Protein AF-A0A661RM69-F1 (afdb_monomer_lite)

Foldseek 3Di:
DKKKKKWWWFFPPVPPDTDTATFWMWMADPDWFQLIDIDTDPPPVVVVVVVVVVVVVCVVVVNGYDDPCNLVVVQVPDDVNGHHMGDIDIDPPAPGRVRVRVVVNVVSD

Radius of gyration: 13.85 Å; chains: 1; bounding box: 27×32×42 Å

Structure (mmCIF, N/CA/C/O backbone):
data_AF-A0A661RM69-F1
#
_entry.id   AF-A0A661RM69-F1
#
loop_
_atom_site.group_PDB
_atom_site.id
_atom_site.type_symbol
_atom_site.label_atom_id
_atom_site.label_alt_id
_atom_site.label_comp_id
_atom_site.label_asym_id
_atom_site.label_entity_id
_atom_site.label_seq_id
_atom_site.pdbx_PDB_ins_code
_atom_site.Cartn_x
_atom_site.Cartn_y
_atom_site.Cartn_z
_atom_site.occupancy
_atom_site.B_iso_or_equiv
_atom_site.auth_seq_id
_atom_site.auth_comp_id
_atom_site.auth_asym_id
_atom_site.auth_atom_id
_atom_site.pdbx_PDB_model_num
ATOM 1 N N . MET A 1 1 ? -11.199 -11.347 11.323 1.00 82.81 1 MET A N 1
ATOM 2 C CA . MET A 1 1 ? -11.074 -9.870 11.366 1.00 82.81 1 MET A CA 1
ATOM 3 C C . MET A 1 1 ? -11.218 -9.386 9.943 1.00 82.81 1 MET A C 1
ATOM 5 O O . MET A 1 1 ? -10.556 -9.960 9.095 1.00 82.81 1 MET A O 1
ATOM 9 N N . LYS A 1 2 ? -12.067 -8.394 9.670 1.00 92.31 2 LYS A N 1
ATOM 10 C CA . LYS A 1 2 ? -12.297 -7.946 8.296 1.00 92.31 2 LYS A CA 1
ATOM 11 C C . LYS A 1 2 ? -11.183 -7.003 7.846 1.00 92.31 2 LYS A C 1
ATOM 13 O O . LYS A 1 2 ? -11.153 -5.848 8.258 1.00 92.31 2 LYS A O 1
ATOM 18 N N . LEU A 1 3 ? -10.265 -7.523 7.041 1.00 96.19 3 LEU A N 1
ATOM 19 C CA . LEU A 1 3 ? -9.175 -6.778 6.422 1.00 96.19 3 LEU A CA 1
ATOM 20 C C . LEU A 1 3 ? -9.544 -6.395 4.994 1.00 96.19 3 LEU A C 1
ATOM 22 O O . LEU A 1 3 ? -10.352 -7.062 4.343 1.00 96.19 3 LEU A O 1
ATOM 26 N N . ARG A 1 4 ? -8.912 -5.338 4.493 1.00 97.19 4 ARG A N 1
ATOM 27 C CA . ARG A 1 4 ? -8.988 -4.931 3.091 1.00 97.19 4 ARG A CA 1
ATOM 28 C C . ARG A 1 4 ? -7.580 -4.781 2.555 1.00 97.19 4 ARG A C 1
ATOM 30 O O . ARG A 1 4 ? -6.762 -4.131 3.198 1.00 97.19 4 ARG A O 1
ATOM 37 N N . TYR A 1 5 ? -7.291 -5.349 1.393 1.00 97.62 5 TYR A N 1
ATOM 38 C CA . TYR A 1 5 ? -5.992 -5.171 0.759 1.00 97.62 5 TYR A CA 1
ATOM 39 C C . TYR A 1 5 ? -6.108 -4.790 -0.709 1.00 97.62 5 TYR A C 1
ATOM 41 O O . TYR A 1 5 ? -7.135 -4.992 -1.353 1.00 97.62 5 TYR A O 1
ATOM 49 N N . MET A 1 6 ? -5.033 -4.215 -1.230 1.00 97.69 6 MET A N 1
ATOM 50 C CA . MET A 1 6 ? -4.932 -3.729 -2.597 1.00 97.69 6 MET A CA 1
ATOM 51 C C . MET A 1 6 ? -3.488 -3.891 -3.073 1.00 97.69 6 MET A C 1
ATOM 53 O O . MET A 1 6 ? -2.557 -3.472 -2.386 1.00 97.69 6 MET A O 1
ATOM 57 N N . ILE A 1 7 ? -3.296 -4.491 -4.247 1.00 97.88 7 ILE A N 1
ATOM 58 C CA . ILE A 1 7 ? -1.963 -4.665 -4.841 1.00 97.88 7 ILE A CA 1
ATOM 59 C C . ILE A 1 7 ? -1.552 -3.366 -5.542 1.00 97.88 7 ILE A C 1
ATOM 61 O O . ILE A 1 7 ? -2.333 -2.785 -6.300 1.00 97.88 7 ILE A O 1
ATOM 65 N N . GLU A 1 8 ? -0.323 -2.919 -5.305 1.00 96.62 8 GLU A N 1
ATOM 66 C CA . GLU A 1 8 ? 0.289 -1.811 -6.031 1.00 96.62 8 GLU A CA 1
ATOM 67 C C . GLU A 1 8 ? 1.085 -2.326 -7.230 1.00 96.62 8 GLU A C 1
ATOM 69 O O . GLU A 1 8 ? 1.856 -3.283 -7.123 1.00 96.62 8 GLU A O 1
ATOM 74 N N . TYR A 1 9 ? 0.905 -1.664 -8.371 1.00 96.00 9 TYR A N 1
ATOM 75 C CA . TYR A 1 9 ? 1.574 -1.966 -9.624 1.00 96.00 9 TYR A CA 1
ATOM 76 C C . TYR A 1 9 ? 2.323 -0.744 -10.139 1.00 96.00 9 TYR A C 1
ATOM 78 O O . TYR A 1 9 ? 1.808 0.377 -10.121 1.00 96.00 9 TYR A O 1
ATOM 86 N N . VAL A 1 10 ? 3.495 -0.974 -10.720 1.00 93.56 10 VAL A N 1
ATOM 87 C CA . VAL A 1 10 ? 4.248 0.059 -11.442 1.00 93.56 10 VAL A CA 1
ATOM 88 C C . VAL A 1 10 ? 4.276 -0.249 -12.927 1.00 93.56 10 VAL A C 1
ATOM 90 O O . VAL A 1 10 ? 4.307 -1.409 -13.342 1.00 93.56 10 VAL A O 1
ATOM 93 N N . LEU A 1 11 ? 4.294 0.805 -13.738 1.00 92.88 11 LEU A N 1
ATOM 94 C CA . LEU A 1 11 ? 4.440 0.674 -15.181 1.00 92.88 11 LEU A CA 1
ATOM 95 C C . LEU A 1 11 ? 5.908 0.396 -15.541 1.00 92.88 11 LEU A C 1
ATOM 97 O O . LEU A 1 11 ? 6.761 1.283 -15.406 1.00 92.88 11 LEU A O 1
ATOM 101 N N . ARG A 1 12 ? 6.185 -0.820 -16.015 1.00 92.31 12 ARG A N 1
ATOM 102 C CA . ARG A 1 12 ? 7.489 -1.285 -16.510 1.00 92.31 12 ARG A CA 1
ATOM 103 C C . ARG A 1 12 ? 7.578 -1.168 -18.027 1.00 92.31 12 ARG A C 1
ATOM 105 O O . ARG A 1 12 ? 6.570 -0.974 -18.699 1.00 92.31 12 ARG A O 1
ATOM 112 N N . ASP A 1 13 ? 8.810 -1.218 -18.537 1.00 90.25 13 ASP A N 1
ATOM 113 C CA . ASP A 1 13 ? 9.133 -1.294 -19.969 1.00 90.25 13 ASP A CA 1
ATOM 114 C C . ASP A 1 13 ? 8.366 -0.308 -20.864 1.00 90.25 13 ASP A C 1
ATOM 116 O O . ASP A 1 13 ? 7.984 -0.614 -21.994 1.00 90.25 13 ASP A O 1
ATOM 120 N N . ARG A 1 14 ? 8.220 0.928 -20.360 1.00 86.25 14 ARG A N 1
ATOM 121 C CA . ARG A 1 14 ? 7.369 2.016 -20.885 1.00 86.25 14 ARG A CA 1
ATOM 122 C C . ARG A 1 14 ? 7.496 2.306 -22.386 1.00 86.25 14 ARG A C 1
ATOM 124 O O . ARG A 1 14 ? 6.604 2.929 -22.948 1.00 86.25 14 ARG A O 1
ATOM 131 N N . ILE A 1 15 ? 8.610 1.924 -23.008 1.00 87.94 15 ILE A N 1
ATOM 132 C CA . ILE A 1 15 ? 8.928 2.239 -24.406 1.00 87.94 15 ILE A CA 1
ATOM 133 C C . ILE A 1 15 ? 8.602 1.074 -25.348 1.00 87.94 15 ILE A C 1
ATOM 135 O O . ILE A 1 15 ? 8.127 1.311 -26.453 1.00 87.94 15 ILE A O 1
ATOM 139 N N . ARG A 1 16 ? 8.900 -0.171 -24.954 1.00 90.12 16 ARG A N 1
ATOM 140 C CA . ARG A 1 16 ? 8.851 -1.330 -25.864 1.00 90.12 16 ARG A CA 1
ATOM 141 C C . ARG A 1 16 ? 7.596 -2.164 -25.669 1.00 90.1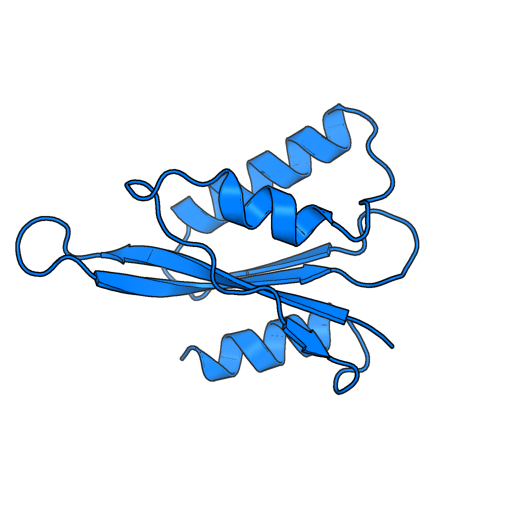2 16 ARG A C 1
ATOM 143 O O . ARG A 1 16 ? 6.898 -2.436 -26.636 1.00 90.12 16 ARG A O 1
ATOM 150 N N . GLU A 1 17 ? 7.324 -2.543 -24.427 1.00 92.31 17 GLU A N 1
ATOM 151 C CA . GLU A 1 17 ? 6.195 -3.393 -24.058 1.00 92.31 17 GLU A CA 1
ATOM 152 C C . GLU A 1 17 ? 5.679 -2.946 -22.684 1.00 92.31 17 GLU A C 1
ATOM 154 O O . GLU A 1 17 ? 6.006 -3.544 -21.654 1.00 92.31 17 GLU A O 1
ATOM 159 N N . PRO A 1 18 ? 4.939 -1.823 -22.643 1.00 91.19 18 PRO A N 1
ATOM 160 C CA . PRO A 1 18 ? 4.463 -1.260 -21.393 1.00 91.19 18 PRO A CA 1
ATOM 161 C C . PRO A 1 18 ? 3.513 -2.238 -20.703 1.00 91.19 18 PRO A C 1
ATOM 163 O O . PRO A 1 18 ? 2.471 -2.595 -21.251 1.00 91.19 18 PRO A O 1
ATOM 166 N N . HIS A 1 19 ? 3.849 -2.628 -19.478 1.00 93.38 19 HIS A N 1
ATOM 167 C CA . HIS A 1 19 ? 3.008 -3.506 -18.672 1.00 93.38 19 HIS A CA 1
ATOM 168 C C . HIS A 1 19 ? 3.052 -3.118 -17.195 1.00 93.38 19 HIS A C 1
ATOM 170 O O . HIS A 1 19 ? 4.028 -2.554 -16.696 1.00 93.38 19 HIS A O 1
ATOM 176 N N . TYR A 1 20 ? 1.965 -3.413 -16.488 1.00 94.38 20 TYR A N 1
ATOM 177 C CA . TYR A 1 20 ? 1.864 -3.192 -15.052 1.00 94.38 20 TYR A CA 1
ATOM 178 C C . TYR A 1 20 ? 2.383 -4.420 -14.311 1.00 94.38 20 TYR A C 1
ATOM 180 O O . TYR A 1 20 ? 1.785 -5.491 -14.385 1.00 94.38 20 TYR A O 1
ATOM 188 N N . ALA A 1 21 ? 3.489 -4.256 -13.590 1.00 95.06 21 ALA A N 1
ATOM 189 C CA . ALA A 1 21 ? 4.058 -5.307 -12.755 1.00 95.06 21 ALA A CA 1
ATOM 190 C C . ALA A 1 21 ? 3.638 -5.091 -11.294 1.00 95.06 21 ALA A C 1
ATOM 192 O O . ALA A 1 21 ? 3.765 -3.958 -10.815 1.00 95.06 21 ALA A O 1
ATOM 193 N N . PRO A 1 22 ? 3.150 -6.126 -10.583 1.00 96.88 22 PRO A N 1
ATOM 194 C CA . PRO A 1 22 ? 2.855 -6.020 -9.160 1.00 96.88 22 PRO A CA 1
ATOM 195 C C . PRO A 1 22 ? 4.156 -5.828 -8.379 1.00 96.88 22 PRO A C 1
ATOM 197 O O . PRO A 1 22 ? 5.159 -6.486 -8.649 1.00 96.88 22 PRO A O 1
ATOM 200 N N . VAL A 1 23 ? 4.154 -4.909 -7.418 1.00 96.75 23 VAL A N 1
ATOM 201 C CA . VAL A 1 23 ? 5.363 -4.550 -6.661 1.00 96.75 23 VAL A CA 1
ATOM 202 C C . VAL A 1 23 ? 5.162 -4.486 -5.164 1.00 96.75 23 VAL A C 1
ATOM 204 O O . VAL A 1 23 ? 6.149 -4.483 -4.433 1.00 96.75 23 VAL A O 1
ATOM 207 N N . GLY A 1 24 ? 3.924 -4.414 -4.695 1.00 97.25 24 GLY A N 1
ATOM 208 C CA . GLY A 1 24 ? 3.643 -4.242 -3.283 1.00 97.25 24 GLY A CA 1
ATOM 209 C C . GLY A 1 24 ? 2.175 -4.409 -2.958 1.00 97.25 24 GLY A C 1
ATOM 210 O O . GLY A 1 24 ? 1.347 -4.681 -3.828 1.00 97.25 24 GLY A O 1
ATOM 211 N N . VAL A 1 25 ? 1.862 -4.248 -1.685 1.00 98.12 25 VAL A N 1
ATOM 212 C CA . VAL A 1 25 ? 0.522 -4.411 -1.141 1.00 98.12 25 VAL A CA 1
ATOM 213 C C . VAL A 1 25 ? 0.270 -3.359 -0.073 1.00 98.12 25 VAL A C 1
ATOM 215 O O . VAL A 1 25 ? 1.143 -3.060 0.738 1.00 98.12 25 VAL A O 1
ATOM 218 N N . TRP A 1 26 ? -0.946 -2.827 -0.076 1.00 97.94 26 TRP A N 1
ATOM 219 C CA . TRP A 1 26 ? -1.512 -2.018 0.996 1.00 97.94 26 TRP A CA 1
ATOM 220 C C . TRP A 1 26 ? -2.552 -2.861 1.718 1.00 97.94 26 TRP A C 1
ATOM 222 O O . TRP A 1 26 ? -3.410 -3.443 1.055 1.00 97.94 26 TRP A O 1
ATOM 232 N N . VAL A 1 27 ? -2.503 -2.914 3.045 1.00 97.81 27 VAL A N 1
ATOM 233 C CA . VAL A 1 27 ? -3.456 -3.657 3.873 1.00 97.81 27 VAL A CA 1
ATOM 234 C C . VAL A 1 27 ? -3.991 -2.756 4.970 1.00 97.81 27 VAL A C 1
ATOM 236 O O . VAL A 1 27 ? -3.232 -2.309 5.821 1.00 97.81 27 VAL A O 1
ATOM 239 N N . GLN A 1 28 ? -5.298 -2.521 4.957 1.00 96.81 28 GLN A N 1
ATOM 240 C CA . GLN A 1 28 ? -6.026 -1.772 5.972 1.00 96.81 28 GLN A CA 1
ATOM 241 C C . GLN A 1 28 ? -6.806 -2.740 6.865 1.00 96.81 28 GLN A C 1
ATOM 243 O O . GLN A 1 28 ? -7.559 -3.587 6.369 1.00 96.81 28 GLN A O 1
ATOM 248 N N . GLY A 1 29 ? -6.648 -2.600 8.174 1.00 95.81 29 GLY A N 1
ATOM 249 C CA . GLY A 1 29 ? -7.459 -3.289 9.164 1.00 95.81 29 GLY A CA 1
ATOM 250 C C . GLY A 1 29 ? -8.575 -2.414 9.753 1.00 95.81 29 GLY A C 1
ATOM 251 O O . GLY A 1 29 ? -8.702 -1.234 9.414 1.00 95.81 29 GLY A O 1
ATOM 252 N N . PRO A 1 30 ? -9.448 -3.009 10.586 1.00 91.19 30 PRO A N 1
ATOM 253 C 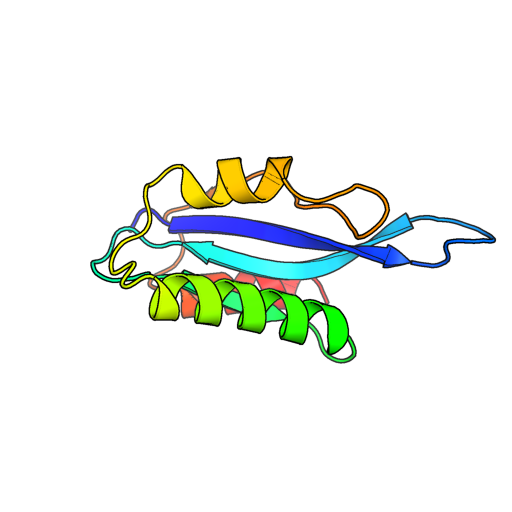CA . PRO A 1 30 ? -10.580 -2.331 11.218 1.00 91.19 30 PRO A CA 1
ATOM 254 C C . PR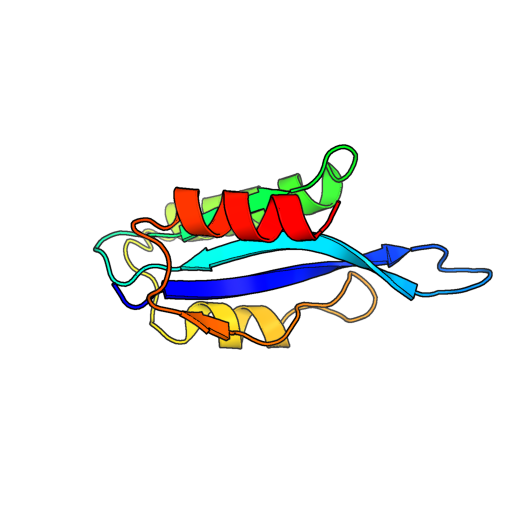O A 1 30 ? -10.238 -1.714 12.589 1.00 91.19 30 PRO A C 1
ATOM 256 O O . PRO A 1 30 ? -11.130 -1.242 13.295 1.00 91.19 30 PRO A O 1
ATOM 259 N N . GLY A 1 31 ? -8.985 -1.818 13.025 1.00 86.88 31 GLY A N 1
ATOM 260 C CA . GLY A 1 31 ? -8.494 -1.367 14.317 1.00 86.88 31 GLY A CA 1
ATOM 261 C C . GLY A 1 31 ? -8.358 0.156 14.425 1.00 86.88 31 GLY A C 1
ATOM 262 O O . GLY A 1 31 ? -8.466 0.885 13.438 1.00 86.88 31 GLY A O 1
ATOM 263 N N . PRO A 1 32 ? -8.140 0.671 15.649 1.00 83.94 32 PRO A N 1
ATOM 264 C CA . PRO A 1 32 ? -7.878 2.088 15.862 1.00 83.94 32 PRO A CA 1
ATOM 265 C C . PRO A 1 32 ? -6.517 2.488 15.278 1.00 83.94 32 PRO A C 1
ATOM 267 O O . PRO A 1 32 ? -5.620 1.662 15.123 1.00 83.94 32 PRO A O 1
ATOM 270 N N . GLY A 1 33 ? -6.322 3.786 15.052 1.00 88.31 33 GLY A N 1
ATOM 271 C CA . GLY A 1 33 ? -5.106 4.272 14.406 1.00 88.31 33 GLY A CA 1
ATOM 272 C C . GLY A 1 33 ? -5.244 4.277 12.885 1.00 88.31 33 GLY A C 1
ATOM 273 O O . GLY A 1 33 ? -6.339 4.148 12.338 1.00 88.31 33 GLY A O 1
ATOM 274 N N . LEU A 1 34 ? -4.114 4.413 12.191 1.00 91.00 34 LEU A N 1
ATOM 275 C CA . LEU A 1 34 ? -4.091 4.217 10.742 1.00 91.00 34 LEU A CA 1
ATOM 276 C C . LEU A 1 34 ? -4.393 2.759 10.362 1.00 91.00 34 LEU A C 1
ATOM 278 O O . LEU A 1 34 ? -4.936 2.544 9.285 1.00 91.00 34 LEU A O 1
ATOM 282 N N . ASP A 1 35 ? -4.042 1.803 11.236 1.00 93.69 35 ASP A N 1
ATOM 283 C CA . ASP A 1 35 ? -4.180 0.348 11.044 1.00 93.69 35 ASP A CA 1
ATOM 284 C C . ASP A 1 35 ? -3.888 -0.085 9.599 1.00 93.69 35 ASP A C 1
ATOM 286 O O . ASP A 1 35 ? -4.700 -0.708 8.915 1.00 93.69 35 ASP A O 1
ATOM 290 N N . LEU A 1 36 ? -2.734 0.363 9.104 1.00 95.50 36 LEU A N 1
ATOM 291 C CA . LEU A 1 36 ? -2.336 0.282 7.708 1.00 95.50 36 LEU A CA 1
ATOM 292 C C . LEU A 1 36 ? -0.915 -0.270 7.627 1.00 95.50 36 LEU A C 1
ATOM 294 O O . LEU A 1 36 ? 0.009 0.301 8.204 1.00 95.50 36 LEU A O 1
ATOM 298 N N . VAL A 1 37 ? -0.745 -1.353 6.877 1.00 96.50 37 VAL A N 1
ATOM 299 C CA . VAL A 1 37 ? 0.559 -1.935 6.544 1.00 96.50 37 VAL A CA 1
ATOM 300 C C . VAL A 1 37 ? 0.782 -1.818 5.048 1.00 96.50 37 VAL A C 1
ATOM 302 O O . VAL A 1 37 ? -0.114 -2.100 4.251 1.00 96.50 37 VAL A O 1
ATOM 305 N N . ILE A 1 38 ? 1.986 -1.401 4.669 1.00 96.88 38 ILE A N 1
ATOM 306 C CA . ILE A 1 38 ? 2.392 -1.252 3.276 1.00 96.88 38 ILE A CA 1
ATOM 307 C C . ILE A 1 38 ? 3.719 -1.971 3.105 1.00 96.88 38 ILE A C 1
ATOM 309 O O . ILE A 1 38 ? 4.678 -1.682 3.816 1.00 96.88 38 ILE A O 1
ATOM 313 N N . GLU A 1 39 ? 3.773 -2.902 2.162 1.00 97.38 39 GLU A N 1
ATOM 314 C CA . GLU A 1 39 ? 4.956 -3.722 1.923 1.00 97.38 39 GLU A CA 1
ATOM 315 C C . GLU A 1 39 ? 5.270 -3.810 0.432 1.00 97.38 39 GLU A C 1
ATOM 317 O O . GLU A 1 39 ? 4.369 -3.860 -0.404 1.00 97.38 39 GLU A O 1
ATOM 322 N N . PHE A 1 40 ? 6.562 -3.855 0.097 1.00 97.12 40 PHE A N 1
ATOM 323 C CA . PHE A 1 40 ? 7.041 -3.863 -1.289 1.00 97.12 40 PHE A CA 1
ATOM 324 C C . PHE A 1 40 ? 8.098 -4.937 -1.527 1.00 97.12 40 PHE A C 1
ATOM 326 O O . PHE A 1 40 ? 8.998 -5.143 -0.708 1.00 97.12 40 PHE A O 1
ATOM 333 N N . LEU A 1 41 ? 8.043 -5.551 -2.710 1.00 97.12 41 LEU A N 1
ATOM 334 C CA . LEU A 1 41 ? 9.064 -6.452 -3.222 1.00 97.12 41 LEU A CA 1
ATOM 335 C C . LEU A 1 41 ? 10.419 -5.728 -3.335 1.00 97.12 41 LEU A C 1
ATOM 337 O O . LEU A 1 41 ? 10.457 -4.516 -3.592 1.00 97.12 41 LEU A O 1
ATOM 341 N N . PRO A 1 42 ? 11.549 -6.445 -3.194 1.00 95.25 42 PRO A N 1
ATOM 342 C CA . PRO A 1 42 ? 12.877 -5.867 -3.396 1.00 95.25 42 PRO A CA 1
ATOM 343 C C . PRO A 1 42 ? 13.017 -5.173 -4.762 1.00 95.25 42 PRO A C 1
ATOM 345 O O . PRO A 1 42 ? 12.431 -5.606 -5.749 1.00 95.25 42 PRO A O 1
ATOM 348 N N . GLY A 1 43 ? 13.805 -4.093 -4.824 1.00 94.44 43 GLY A N 1
ATOM 349 C CA . GLY A 1 43 ? 14.039 -3.334 -6.063 1.00 94.44 43 GLY A CA 1
ATOM 350 C C . GLY A 1 43 ? 12.992 -2.258 -6.390 1.00 94.44 43 GLY A C 1
ATOM 351 O O . GLY A 1 43 ? 13.089 -1.618 -7.433 1.00 94.44 43 GLY A O 1
ATOM 352 N N . ASN A 1 44 ? 12.023 -2.016 -5.501 1.00 94.56 44 ASN A N 1
ATOM 353 C CA . ASN A 1 44 ? 10.949 -1.027 -5.679 1.00 94.56 44 ASN A CA 1
ATOM 354 C C . ASN A 1 44 ? 11.077 0.175 -4.726 1.00 94.56 44 ASN A C 1
ATOM 356 O O . ASN A 1 44 ? 10.093 0.606 -4.134 1.00 94.56 44 ASN A O 1
ATOM 360 N N . ALA A 1 45 ? 12.296 0.695 -4.549 1.00 94.94 45 ALA A N 1
ATOM 361 C CA . ALA A 1 45 ? 12.578 1.761 -3.580 1.00 94.94 45 ALA A CA 1
ATOM 362 C C . ALA A 1 45 ? 11.777 3.048 -3.843 1.00 94.94 45 ALA A C 1
ATOM 364 O O . ALA A 1 45 ? 11.250 3.618 -2.901 1.00 94.94 45 ALA A O 1
ATOM 365 N N . GLU A 1 46 ? 11.620 3.450 -5.106 1.00 92.31 46 GLU A N 1
ATOM 366 C CA . GLU A 1 46 ? 10.848 4.647 -5.482 1.00 92.31 46 GLU A CA 1
ATOM 367 C C . GLU A 1 46 ? 9.364 4.525 -5.091 1.00 92.31 46 GLU A C 1
ATOM 369 O O . GLU A 1 46 ? 8.794 5.444 -4.514 1.00 92.31 46 GLU A O 1
ATOM 374 N N . ALA A 1 47 ? 8.743 3.364 -5.337 1.00 92.81 47 ALA A N 1
ATOM 375 C CA . ALA A 1 47 ? 7.351 3.126 -4.948 1.00 92.81 47 ALA A CA 1
ATOM 376 C C . ALA A 1 47 ? 7.184 3.110 -3.420 1.00 92.81 47 ALA A C 1
ATOM 378 O O . ALA A 1 47 ? 6.225 3.665 -2.886 1.00 92.81 47 ALA A O 1
ATOM 379 N N . ARG A 1 48 ? 8.159 2.521 -2.712 1.00 95.44 48 ARG A N 1
ATOM 380 C CA . ARG A 1 48 ? 8.202 2.542 -1.248 1.00 95.44 48 ARG A CA 1
ATOM 381 C C . ARG A 1 48 ? 8.319 3.963 -0.706 1.00 95.44 48 ARG A C 1
ATOM 383 O O . ARG A 1 48 ? 7.558 4.319 0.184 1.00 95.44 48 ARG A O 1
ATOM 390 N N . GLU A 1 49 ? 9.227 4.763 -1.252 1.00 95.25 49 GLU A N 1
ATOM 391 C CA . GLU A 1 49 ? 9.419 6.151 -0.835 1.00 95.25 49 GLU A CA 1
ATOM 392 C C . GLU A 1 49 ? 8.135 6.967 -1.041 1.00 95.25 49 GLU A C 1
ATOM 394 O O . GLU A 1 49 ? 7.662 7.612 -0.111 1.00 95.25 49 GLU A O 1
ATOM 399 N N . GLU A 1 50 ? 7.486 6.875 -2.204 1.00 92.50 50 GLU A N 1
ATOM 400 C CA . GLU A 1 50 ? 6.208 7.565 -2.443 1.00 92.50 50 GLU A CA 1
ATOM 401 C C . GLU A 1 50 ? 5.123 7.149 -1.429 1.00 92.50 50 GLU A C 1
ATOM 403 O O . GLU A 1 50 ? 4.363 7.994 -0.944 1.00 92.50 50 GLU A O 1
ATOM 408 N N . ALA A 1 51 ? 5.057 5.864 -1.068 1.00 93.50 51 ALA A N 1
ATOM 409 C CA . ALA A 1 51 ? 4.137 5.373 -0.046 1.00 93.50 51 ALA A CA 1
ATOM 410 C C . ALA A 1 51 ? 4.460 5.932 1.351 1.00 93.50 51 ALA A C 1
ATOM 412 O O . ALA A 1 51 ? 3.557 6.389 2.054 1.00 93.50 51 ALA A O 1
ATOM 413 N N . GLU A 1 52 ? 5.736 5.963 1.738 1.00 94.81 52 GLU A N 1
ATOM 414 C CA . GLU A 1 52 ? 6.194 6.565 2.996 1.00 94.81 52 GLU A CA 1
ATOM 415 C C . GLU A 1 52 ? 5.840 8.057 3.066 1.00 94.81 52 GLU A C 1
ATOM 417 O O . GLU A 1 52 ? 5.359 8.534 4.094 1.00 94.81 52 GLU A O 1
ATOM 422 N N . TRP A 1 53 ? 5.972 8.791 1.958 1.00 94.38 53 TRP A N 1
ATOM 423 C CA . TRP A 1 53 ? 5.556 10.193 1.872 1.00 94.38 53 TRP A CA 1
ATOM 424 C C . TRP A 1 53 ? 4.047 10.378 2.086 1.00 94.38 53 TRP A C 1
ATOM 426 O O . TRP A 1 53 ? 3.628 11.347 2.724 1.00 94.38 53 TRP A O 1
ATOM 436 N N . ILE A 1 54 ? 3.217 9.456 1.588 1.00 92.56 54 ILE A N 1
ATOM 437 C CA . ILE A 1 54 ? 1.768 9.469 1.837 1.00 92.56 54 ILE A CA 1
ATOM 438 C C . ILE A 1 54 ? 1.484 9.270 3.329 1.00 92.56 54 ILE A C 1
ATOM 440 O O . ILE A 1 54 ? 0.698 10.030 3.898 1.00 92.56 54 ILE A O 1
ATOM 444 N N . ILE A 1 55 ? 2.137 8.296 3.969 1.00 92.62 55 ILE A N 1
ATOM 445 C CA . ILE A 1 55 ? 1.983 8.044 5.408 1.00 92.62 55 ILE A CA 1
ATOM 446 C C . ILE A 1 55 ? 2.420 9.255 6.229 1.00 92.62 55 ILE A C 1
ATOM 448 O O . ILE A 1 55 ? 1.667 9.711 7.090 1.00 92.62 55 ILE A O 1
ATOM 452 N N . ASN A 1 56 ? 3.587 9.823 5.926 1.00 93.75 56 ASN A N 1
ATOM 453 C CA . ASN A 1 56 ? 4.089 11.009 6.612 1.00 93.75 56 ASN A CA 1
ATOM 454 C C . ASN A 1 56 ? 3.098 12.165 6.499 1.00 93.75 56 ASN A C 1
ATOM 456 O O . ASN A 1 56 ? 2.756 12.772 7.507 1.00 93.75 56 ASN A O 1
ATOM 460 N N . ARG A 1 57 ? 2.539 12.408 5.307 1.00 94.00 57 ARG A N 1
ATOM 461 C CA . ARG A 1 57 ? 1.531 13.457 5.118 1.00 94.00 57 ARG A CA 1
ATOM 462 C C . ARG A 1 57 ? 0.271 13.215 5.950 1.00 94.00 57 ARG A C 1
ATOM 464 O O . ARG A 1 57 ? -0.291 14.176 6.467 1.00 94.00 57 ARG A O 1
ATOM 471 N N . LEU A 1 58 ? -0.191 11.971 6.088 1.00 93.06 58 LEU A N 1
ATOM 472 C CA . LEU A 1 58 ? -1.331 11.653 6.957 1.00 93.06 58 LEU A CA 1
ATOM 473 C C . LEU A 1 58 ? -1.016 12.018 8.414 1.00 93.06 58 LEU A C 1
ATOM 475 O O . LEU A 1 58 ? -1.800 12.716 9.056 1.00 93.06 58 LEU A O 1
ATOM 479 N N . VAL A 1 59 ? 0.157 11.613 8.901 1.00 92.19 59 VAL A N 1
ATOM 480 C CA . VAL A 1 59 ? 0.610 11.897 10.270 1.00 92.19 59 VAL A CA 1
ATOM 481 C C . VAL A 1 59 ? 0.790 13.400 10.505 1.00 92.19 59 VAL A C 1
ATOM 483 O O . VAL A 1 59 ? 0.302 13.926 11.502 1.00 92.19 59 VAL A O 1
ATOM 486 N N . GLU A 1 60 ? 1.426 14.114 9.576 1.00 95.44 60 GLU A N 1
ATOM 487 C CA . GLU A 1 60 ? 1.640 15.567 9.640 1.00 95.44 60 GLU A CA 1
ATOM 488 C C . GLU A 1 60 ? 0.329 16.363 9.694 1.00 95.44 60 GLU A C 1
ATOM 490 O O . GLU A 1 60 ? 0.287 17.446 10.273 1.00 95.44 60 GLU A O 1
ATOM 495 N N . ASN A 1 61 ? -0.752 15.825 9.121 1.00 94.94 61 ASN A N 1
ATOM 496 C CA . ASN A 1 61 ? -2.084 16.433 9.155 1.00 94.94 61 ASN A CA 1
ATOM 497 C C . ASN A 1 61 ? -2.929 15.968 10.360 1.00 94.94 61 ASN A C 1
ATOM 499 O O . ASN A 1 61 ? -4.145 16.145 10.354 1.00 94.94 61 ASN A O 1
ATOM 503 N N . ASP A 1 62 ? -2.301 15.368 11.381 1.00 93.25 62 ASP A N 1
ATOM 504 C CA . ASP A 1 62 ? -2.941 14.816 12.588 1.00 93.25 62 ASP A CA 1
ATOM 505 C C . ASP A 1 62 ? -4.067 13.810 12.264 1.00 93.25 62 ASP A C 1
ATOM 507 O O . ASP A 1 62 ? -5.047 13.668 13.000 1.00 93.25 62 ASP A O 1
ATOM 511 N N . ILE A 1 63 ? -3.939 13.081 11.145 1.00 93.56 63 ILE A N 1
ATOM 512 C CA . ILE A 1 63 ? -4.869 12.007 10.792 1.00 93.56 63 ILE A CA 1
ATOM 513 C C . ILE A 1 63 ? -4.550 10.790 11.652 1.00 93.56 63 ILE A C 1
ATOM 515 O O . ILE A 1 63 ? -3.528 10.128 11.488 1.00 93.56 63 ILE A O 1
ATOM 519 N N . ARG A 1 64 ? -5.463 10.481 12.573 1.00 89.06 64 ARG A N 1
ATOM 520 C CA . ARG A 1 64 ? -5.306 9.379 13.535 1.00 89.06 64 ARG A CA 1
ATOM 521 C C . ARG A 1 64 ? -6.097 8.133 13.185 1.00 89.06 64 ARG A C 1
ATOM 523 O O . ARG A 1 64 ? -5.873 7.104 13.801 1.00 89.06 64 ARG A O 1
ATOM 530 N N . THR A 1 65 ? -7.035 8.228 12.249 1.00 92.00 65 THR A N 1
ATOM 531 C CA . THR A 1 65 ? -7.844 7.092 11.792 1.00 92.00 65 THR A CA 1
ATOM 532 C C . THR A 1 65 ? -8.096 7.207 10.304 1.00 92.00 65 THR A C 1
ATOM 534 O O . THR A 1 65 ? -8.248 8.320 9.795 1.00 92.00 65 THR A O 1
ATOM 537 N N . LEU A 1 66 ? -8.136 6.070 9.615 1.00 91.62 66 LEU A N 1
ATOM 538 C CA . LEU A 1 66 ? -8.480 6.020 8.200 1.00 91.62 66 LEU A CA 1
ATOM 539 C C . LEU A 1 66 ? -9.928 5.560 8.022 1.00 91.62 66 LEU A C 1
ATOM 541 O O . LEU A 1 66 ? -10.351 4.609 8.677 1.00 91.62 66 LEU A O 1
ATOM 545 N N . PRO A 1 67 ? -10.702 6.205 7.133 1.00 91.38 67 PRO A N 1
ATOM 546 C CA . PRO A 1 67 ? -12.035 5.728 6.808 1.00 91.38 67 PRO A CA 1
ATOM 547 C C . PRO A 1 67 ? -11.959 4.384 6.075 1.00 91.38 67 PRO A C 1
ATOM 549 O O . PRO A 1 67 ? -11.009 4.116 5.340 1.00 91.38 67 PRO A O 1
ATOM 552 N N . ASP A 1 68 ? -13.019 3.585 6.179 1.00 87.12 68 ASP A N 1
ATOM 553 C CA . ASP A 1 68 ? -13.162 2.308 5.460 1.00 87.12 68 ASP A CA 1
ATOM 554 C C . ASP A 1 68 ? -12.956 2.430 3.939 1.00 87.12 68 ASP A C 1
ATOM 556 O O . ASP A 1 68 ? -12.498 1.498 3.283 1.00 87.12 68 ASP A O 1
ATOM 560 N N . GLY A 1 69 ? -13.287 3.593 3.370 1.00 90.31 69 GLY A N 1
ATOM 561 C CA . GLY A 1 69 ? -13.126 3.891 1.946 1.00 90.31 69 GLY A CA 1
ATOM 562 C C . GLY A 1 69 ? -11.729 4.368 1.537 1.00 90.31 69 GLY A C 1
ATOM 563 O O . GLY A 1 69 ? -11.557 4.750 0.380 1.00 90.31 69 GLY A O 1
ATOM 564 N N . PHE A 1 70 ? -10.744 4.390 2.443 1.00 93.62 70 PHE A N 1
ATOM 565 C CA . PHE A 1 70 ? -9.412 4.930 2.163 1.00 93.62 70 PHE A CA 1
ATOM 566 C C . PHE A 1 70 ? -8.748 4.239 0.970 1.00 93.62 70 PHE A C 1
ATOM 568 O O . PHE A 1 70 ? -8.344 4.928 0.036 1.00 93.62 70 PHE A O 1
ATOM 575 N N . LEU A 1 71 ? -8.690 2.901 0.947 1.00 95.31 71 LEU A N 1
ATOM 576 C CA . LEU A 1 71 ? -8.056 2.177 -0.162 1.00 95.31 71 LEU A CA 1
ATOM 577 C C . LEU A 1 71 ? -8.773 2.418 -1.496 1.00 95.31 71 LEU A C 1
ATOM 579 O O . LEU A 1 71 ? -8.110 2.615 -2.508 1.00 95.31 71 LEU A O 1
ATOM 583 N N . ALA A 1 72 ? -10.107 2.492 -1.501 1.00 94.19 72 ALA A N 1
ATOM 584 C CA . ALA A 1 72 ? -10.878 2.773 -2.714 1.00 94.19 72 ALA A CA 1
ATOM 585 C C . ALA A 1 72 ? -10.606 4.190 -3.250 1.00 94.19 72 ALA A C 1
ATOM 587 O O . ALA A 1 72 ? -10.391 4.383 -4.446 1.00 94.19 72 ALA A O 1
ATOM 588 N N . TYR A 1 73 ? -10.553 5.186 -2.362 1.00 93.06 73 TYR A N 1
ATOM 589 C CA . TYR A 1 73 ? -10.158 6.548 -2.724 1.00 93.06 73 TYR A CA 1
ATOM 590 C C . TYR A 1 73 ? -8.703 6.605 -3.214 1.00 93.06 73 TYR A C 1
ATOM 592 O O . TYR A 1 73 ? -8.379 7.257 -4.210 1.00 93.06 73 TYR A O 1
ATOM 600 N N . HIS A 1 74 ? -7.809 5.884 -2.543 1.00 92.25 74 HIS A N 1
ATOM 601 C CA . HIS A 1 74 ? -6.403 5.818 -2.907 1.00 92.25 74 HIS A CA 1
ATOM 602 C C 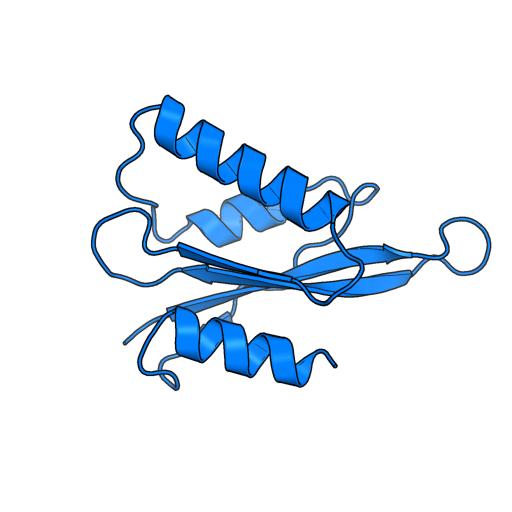. HIS A 1 74 ? -6.187 5.142 -4.267 1.00 92.25 74 HIS A C 1
ATOM 604 O O . HIS A 1 74 ? -5.322 5.557 -5.039 1.00 92.25 74 HIS A O 1
ATOM 610 N N . GLN A 1 75 ? -6.999 4.140 -4.597 1.00 92.81 75 GLN A N 1
ATOM 611 C CA . GLN A 1 75 ? -6.957 3.435 -5.872 1.00 92.81 75 GLN A CA 1
ATOM 612 C C . GLN A 1 75 ? -7.206 4.383 -7.053 1.00 92.81 75 GLN A C 1
ATOM 614 O O . GLN A 1 75 ? -6.435 4.390 -8.011 1.00 92.81 75 GLN A O 1
ATOM 619 N N . VAL A 1 76 ? -8.250 5.215 -6.976 1.00 91.44 76 VAL A N 1
ATOM 620 C CA . VAL A 1 76 ? -8.696 6.062 -8.100 1.00 91.44 76 VAL A CA 1
ATOM 621 C C . VAL A 1 76 ? -7.886 7.349 -8.280 1.00 91.44 76 VAL A C 1
ATOM 623 O O . VAL A 1 76 ? -8.028 8.029 -9.292 1.00 91.44 76 VAL A O 1
ATOM 626 N N . THR A 1 77 ? -7.040 7.705 -7.310 1.00 88.31 77 THR A N 1
ATOM 627 C CA . THR A 1 77 ? -6.258 8.954 -7.327 1.00 88.31 77 THR A CA 1
ATOM 628 C C . THR A 1 77 ? -4.876 8.810 -7.969 1.00 88.31 77 THR A C 1
ATOM 630 O O . THR A 1 77 ? -4.201 9.814 -8.200 1.00 88.31 77 THR A O 1
ATOM 633 N N . LEU A 1 78 ? -4.439 7.586 -8.287 1.00 87.44 78 LEU A N 1
ATOM 634 C CA . LEU A 1 78 ? -3.149 7.348 -8.931 1.00 87.44 78 LEU A CA 1
ATOM 635 C C . LEU A 1 78 ? -3.221 7.622 -10.438 1.00 87.44 78 LEU A C 1
ATOM 637 O O . LEU A 1 78 ? -4.065 7.083 -11.149 1.00 87.44 78 LEU A O 1
ATOM 641 N N . SER A 1 79 ? -2.282 8.422 -10.944 1.00 84.38 79 SER A N 1
ATOM 642 C CA . SER A 1 79 ? -2.122 8.606 -12.388 1.00 84.38 79 SER A CA 1
ATOM 643 C C . SER A 1 79 ? -1.669 7.297 -13.059 1.00 84.38 79 SER A C 1
ATOM 645 O O . SER A 1 79 ? -0.652 6.740 -12.630 1.00 84.38 79 SER A O 1
ATOM 647 N N . PRO A 1 80 ? -2.312 6.858 -14.163 1.00 84.31 80 PRO A N 1
ATOM 648 C CA . PRO A 1 80 ? -1.926 5.648 -14.899 1.00 84.31 80 PRO A CA 1
ATOM 649 C C . PRO A 1 80 ? -0.470 5.637 -15.388 1.00 84.31 80 PRO A C 1
ATOM 651 O O . PRO A 1 80 ? 0.116 4.573 -15.583 1.00 84.31 80 PRO A O 1
ATOM 654 N N . TYR A 1 81 ? 0.133 6.817 -15.574 1.00 82.81 81 TYR A N 1
ATOM 655 C CA . TYR A 1 81 ? 1.534 6.965 -15.984 1.00 82.81 81 TYR A CA 1
ATOM 656 C C . TYR A 1 81 ? 2.534 6.695 -14.853 1.00 82.81 81 TYR A C 1
ATOM 658 O O . TYR A 1 81 ? 3.703 6.418 -15.122 1.00 82.81 81 TYR A O 1
ATOM 666 N N . ARG A 1 82 ? 2.092 6.797 -13.593 1.00 79.75 82 ARG A N 1
ATOM 667 C CA . ARG A 1 82 ? 2.899 6.445 -12.417 1.00 79.75 82 ARG A CA 1
ATOM 668 C C . ARG A 1 82 ? 2.778 4.957 -12.098 1.00 79.75 82 ARG A C 1
ATOM 670 O O . ARG A 1 82 ? 3.782 4.316 -11.806 1.00 79.75 82 ARG A O 1
ATOM 677 N N . GLY A 1 83 ? 1.579 4.401 -12.227 1.00 90.38 83 GLY A N 1
ATOM 678 C CA . GLY A 1 83 ? 1.306 3.004 -11.924 1.00 90.38 83 GLY A CA 1
ATOM 679 C C . GLY A 1 83 ? -0.184 2.698 -11.964 1.00 90.38 83 GLY A C 1
ATOM 680 O O . GLY A 1 83 ? -0.978 3.466 -12.503 1.00 90.38 83 GLY A O 1
ATOM 681 N N . MET A 1 84 ? -0.554 1.571 -11.375 1.00 94.31 84 MET A N 1
ATOM 682 C CA . MET A 1 84 ? -1.940 1.170 -11.174 1.00 94.31 84 MET A CA 1
ATOM 683 C C . MET A 1 84 ? -2.086 0.606 -9.766 1.00 94.31 84 MET A C 1
ATOM 685 O O . MET A 1 84 ? -1.155 0.049 -9.193 1.00 94.31 84 MET A O 1
ATOM 689 N N . ARG A 1 85 ? -3.283 0.733 -9.211 1.00 95.06 85 ARG A N 1
ATOM 690 C CA . ARG A 1 85 ? -3.679 0.051 -7.989 1.00 95.06 85 ARG A CA 1
ATOM 691 C C . ARG A 1 85 ? -4.787 -0.933 -8.322 1.00 95.06 85 ARG A C 1
ATOM 693 O O . ARG A 1 85 ? -5.758 -0.570 -8.989 1.00 95.06 85 ARG A O 1
ATOM 700 N N . GLY A 1 86 ? -4.583 -2.183 -7.919 1.00 94.81 86 GLY A N 1
ATOM 701 C CA . GLY A 1 86 ? -5.516 -3.276 -8.162 1.00 94.81 86 GLY A CA 1
ATOM 702 C C . GLY A 1 86 ? -6.857 -3.066 -7.455 1.00 94.81 86 GLY A C 1
ATOM 703 O O . GLY A 1 86 ? -7.026 -2.093 -6.721 1.00 94.81 86 GLY A O 1
ATOM 704 N N . PRO A 1 87 ? -7.827 -3.968 -7.665 1.00 96.06 87 PRO A N 1
ATOM 705 C CA . PRO A 1 87 ? -9.078 -3.926 -6.922 1.00 96.06 87 PRO A CA 1
ATOM 706 C C . PRO A 1 87 ? -8.825 -4.081 -5.418 1.00 96.06 87 PRO A C 1
ATOM 708 O O . PRO A 1 87 ? -7.927 -4.815 -5.000 1.00 96.06 87 PRO A O 1
ATOM 711 N N . VAL A 1 88 ? -9.651 -3.412 -4.613 1.00 97.00 88 VAL A N 1
ATOM 712 C CA . VAL A 1 88 ? -9.691 -3.637 -3.166 1.00 97.00 88 VAL A CA 1
ATOM 713 C C . VAL A 1 88 ? -10.396 -4.965 -2.896 1.00 97.00 88 VAL A C 1
ATOM 715 O O . VAL A 1 88 ? -11.531 -5.169 -3.327 1.00 97.00 88 VAL A O 1
ATOM 718 N N . VAL A 1 89 ? -9.724 -5.860 -2.177 1.00 96.88 89 VAL A N 1
ATOM 719 C CA . VAL A 1 89 ? -10.234 -7.178 -1.793 1.00 96.88 89 VAL A CA 1
ATOM 720 C C . VAL A 1 89 ? -10.479 -7.196 -0.291 1.00 96.88 89 VAL A C 1
ATOM 722 O O . VAL A 1 89 ? -9.601 -6.821 0.483 1.00 96.88 89 VAL A O 1
ATOM 725 N N . GLU A 1 90 ? -11.665 -7.637 0.124 1.00 96.88 90 GLU A N 1
ATOM 726 C CA . GLU A 1 90 ? -11.977 -7.881 1.534 1.00 96.88 90 GLU A CA 1
ATOM 727 C C . GLU A 1 90 ? -11.684 -9.346 1.891 1.00 96.88 90 GLU A C 1
ATOM 729 O O . GLU A 1 90 ? -11.993 -10.249 1.115 1.00 96.88 90 GLU A O 1
ATOM 734 N N . THR A 1 91 ? -11.098 -9.593 3.062 1.00 95.88 91 THR A N 1
ATOM 735 C CA . THR A 1 91 ? -10.755 -10.944 3.534 1.00 95.88 91 THR A CA 1
ATOM 736 C C . THR A 1 91 ? -10.855 -11.037 5.054 1.00 95.88 91 THR A C 1
ATOM 738 O O . THR A 1 91 ? -10.665 -10.051 5.770 1.00 95.88 91 THR A O 1
ATOM 741 N N . GLU A 1 92 ? -11.147 -12.238 5.549 1.00 96.62 92 GLU A N 1
ATOM 742 C CA . GLU A 1 92 ? -11.088 -12.586 6.972 1.00 96.62 92 GLU A CA 1
ATOM 743 C C . GLU A 1 92 ? -10.073 -13.701 7.266 1.00 96.62 92 GLU A C 1
ATOM 745 O O . GLU A 1 92 ? -9.975 -14.158 8.406 1.00 96.62 92 GLU A O 1
ATOM 750 N N . ASP A 1 93 ? -9.295 -14.105 6.258 1.00 95.88 93 ASP A N 1
ATOM 751 C CA . ASP A 1 93 ? -8.445 -15.301 6.286 1.00 95.88 93 ASP A CA 1
ATOM 752 C C . ASP A 1 93 ? -7.146 -15.102 7.077 1.00 95.88 93 ASP A C 1
ATOM 754 O O . ASP A 1 93 ? -6.434 -16.062 7.379 1.00 95.88 93 ASP A O 1
ATOM 758 N N . TYR A 1 94 ? -6.822 -13.854 7.426 1.00 96.12 94 TYR A N 1
ATOM 759 C CA . TYR A 1 94 ? -5.568 -13.495 8.076 1.00 96.12 94 TYR A CA 1
ATOM 760 C C . TYR A 1 94 ? -5.783 -12.942 9.491 1.00 96.12 94 TYR A C 1
ATOM 762 O O . TYR A 1 94 ? -6.715 -12.169 9.733 1.00 96.12 94 TYR A O 1
ATOM 770 N N . PRO A 1 95 ? -4.892 -13.286 10.440 1.00 94.50 95 PRO A N 1
ATOM 771 C CA . PRO A 1 95 ? -5.028 -12.872 11.833 1.00 94.50 95 PRO A CA 1
ATOM 772 C C . PRO A 1 95 ? -4.586 -11.425 12.099 1.00 94.50 95 PRO A C 1
ATOM 774 O O . PRO A 1 95 ? -4.928 -10.889 13.150 1.00 94.50 95 PRO A O 1
ATOM 777 N N . SER A 1 96 ? -3.825 -10.796 11.194 1.00 96.19 96 SER A N 1
ATOM 778 C CA . SER A 1 96 ? -3.346 -9.413 11.324 1.00 96.19 96 SER A CA 1
ATOM 779 C C . SER A 1 96 ? -3.080 -8.766 9.959 1.00 96.19 96 SER A C 1
ATOM 781 O O . SER A 1 96 ? -2.973 -9.466 8.945 1.00 96.19 96 SER A O 1
ATOM 783 N N . VAL A 1 97 ? -2.941 -7.436 9.939 1.00 96.50 97 VAL A N 1
ATOM 784 C CA . VAL A 1 97 ? -2.552 -6.670 8.744 1.00 96.50 97 VAL A CA 1
ATOM 785 C C . VAL A 1 97 ? -1.168 -7.087 8.223 1.00 96.50 97 VAL A C 1
ATOM 787 O O . VAL A 1 97 ? -1.000 -7.262 7.019 1.00 96.50 97 VAL A O 1
ATOM 790 N N . GLU A 1 98 ? -0.204 -7.374 9.103 1.00 97.19 98 GLU A N 1
ATOM 7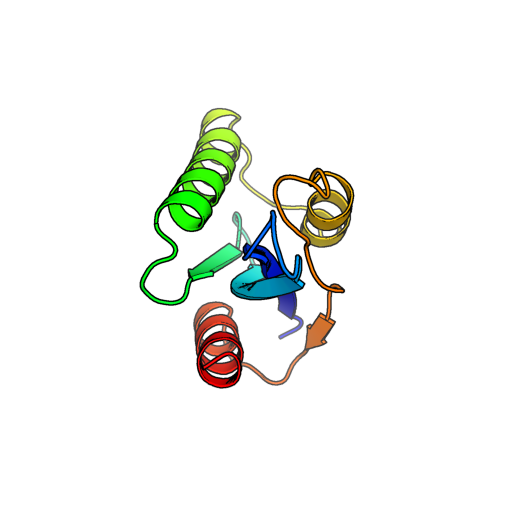91 C CA . GLU A 1 98 ? 1.143 -7.838 8.734 1.00 97.19 98 GLU A CA 1
ATOM 792 C C . GLU A 1 98 ? 1.133 -9.259 8.163 1.00 97.19 98 GLU A C 1
ATOM 794 O O . GLU A 1 98 ? 1.871 -9.560 7.222 1.00 97.19 98 GLU A O 1
ATOM 799 N N . ALA A 1 99 ? 0.314 -10.150 8.733 1.00 97.44 99 ALA A N 1
ATOM 800 C CA . ALA A 1 99 ? 0.171 -11.516 8.241 1.00 97.44 99 ALA A CA 1
ATOM 801 C C . ALA A 1 99 ? -0.448 -11.530 6.837 1.00 97.44 99 ALA A C 1
ATOM 803 O O . ALA A 1 99 ? 0.031 -12.252 5.962 1.00 97.44 99 ALA A O 1
ATOM 804 N N . CYS A 1 100 ? -1.463 -10.690 6.615 1.00 97.81 100 CYS A N 1
ATOM 805 C CA . CYS A 1 100 ? -2.066 -10.488 5.303 1.00 97.81 100 CYS A CA 1
ATOM 806 C C . CYS A 1 100 ? -1.055 -9.908 4.306 1.00 97.81 100 CYS A C 1
ATOM 808 O O . CYS A 1 100 ? -0.854 -10.493 3.244 1.00 97.81 100 CYS A O 1
ATOM 810 N N . ALA A 1 101 ? -0.356 -8.826 4.667 1.00 97.69 101 ALA A N 1
ATOM 811 C CA . ALA A 1 101 ? 0.625 -8.182 3.794 1.00 97.69 101 ALA A CA 1
ATOM 812 C C . ALA A 1 101 ? 1.709 -9.165 3.343 1.00 97.69 101 ALA A C 1
ATOM 814 O O . ALA A 1 101 ? 1.994 -9.271 2.155 1.00 97.69 101 ALA A O 1
ATOM 815 N N . ARG A 1 102 ? 2.260 -9.948 4.275 1.00 97.50 102 ARG A N 1
ATOM 816 C CA . ARG A 1 102 ? 3.283 -10.953 3.971 1.00 97.50 102 ARG A CA 1
ATOM 817 C C . ARG A 1 102 ? 2.768 -12.047 3.045 1.00 97.50 102 ARG A C 1
ATOM 819 O O . ARG A 1 102 ? 3.413 -12.333 2.046 1.00 97.50 102 ARG A O 1
ATOM 826 N N . ALA A 1 103 ? 1.606 -12.619 3.354 1.00 97.44 103 ALA A N 1
ATOM 827 C CA . ALA A 1 103 ? 1.024 -13.687 2.548 1.00 97.44 103 ALA A CA 1
ATOM 828 C C . ALA A 1 103 ? 0.685 -13.216 1.127 1.00 97.44 103 ALA A C 1
ATOM 830 O O . ALA A 1 103 ? 0.945 -13.931 0.163 1.00 97.44 103 ALA A O 1
ATOM 831 N N . VAL A 1 104 ? 0.138 -12.004 0.982 1.00 97.19 104 VAL A N 1
ATOM 832 C CA . VAL A 1 104 ? -0.129 -11.417 -0.336 1.00 97.19 104 VAL A CA 1
ATOM 833 C C . VAL A 1 104 ? 1.182 -11.151 -1.067 1.00 97.19 104 VAL A C 1
ATOM 835 O O . VAL A 1 104 ? 1.307 -11.553 -2.217 1.00 97.19 104 VAL A O 1
ATOM 838 N N . LEU A 1 105 ? 2.168 -10.534 -0.412 1.00 96.25 105 LEU A N 1
ATOM 839 C CA . LEU A 1 105 ? 3.455 -10.202 -1.022 1.00 96.25 105 LEU A CA 1
ATOM 840 C C . LEU A 1 105 ? 4.233 -11.448 -1.476 1.00 96.25 105 LEU A C 1
ATOM 842 O O . LEU A 1 105 ? 4.847 -11.419 -2.541 1.00 96.25 105 LEU A O 1
ATOM 846 N N . ASP A 1 106 ? 4.194 -12.538 -0.708 1.00 95.81 106 ASP A N 1
ATOM 847 C CA . ASP A 1 106 ? 4.832 -13.806 -1.075 1.00 95.81 106 ASP A CA 1
ATOM 848 C C . ASP A 1 106 ? 4.182 -14.440 -2.318 1.00 95.81 106 ASP A C 1
ATOM 850 O O . ASP A 1 106 ? 4.888 -15.046 -3.117 1.00 95.81 106 ASP A O 1
ATOM 854 N N . ASN A 1 107 ? 2.878 -14.232 -2.539 1.00 93.56 107 ASN A N 1
ATOM 855 C CA . ASN A 1 107 ? 2.176 -14.671 -3.754 1.00 93.56 107 ASN A CA 1
ATOM 856 C C . ASN A 1 107 ? 2.461 -13.794 -4.991 1.00 93.56 107 ASN A C 1
ATOM 858 O O . ASN A 1 107 ? 2.039 -14.151 -6.090 1.00 93.56 107 ASN A O 1
ATOM 862 N N . LEU A 1 108 ? 3.125 -12.641 -4.833 1.00 91.00 108 LEU A N 1
ATOM 863 C CA . LEU A 1 108 ? 3.532 -11.777 -5.953 1.00 91.00 108 LEU A 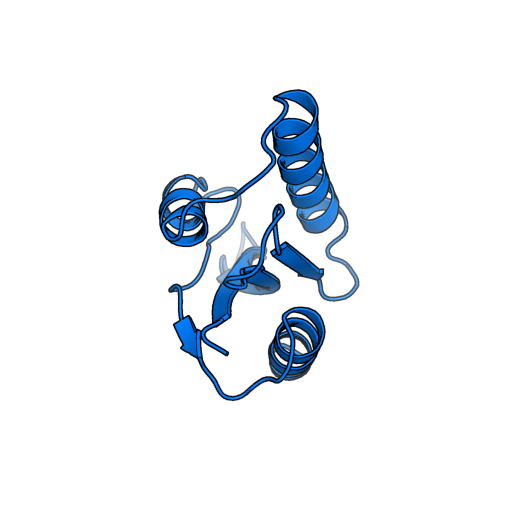CA 1
ATOM 864 C C . LEU A 1 108 ? 4.922 -12.126 -6.513 1.00 91.00 108 LEU A C 1
ATOM 866 O O . LEU A 1 108 ? 5.311 -11.550 -7.529 1.00 91.00 108 LEU A O 1
ATOM 870 N N . ARG A 1 109 ? 5.682 -12.991 -5.828 1.00 75.94 109 ARG A N 1
ATOM 871 C CA . ARG A 1 109 ? 7.032 -13.429 -6.220 1.00 75.94 109 ARG A CA 1
ATOM 872 C C . ARG A 1 109 ? 6.987 -14.583 -7.210 1.00 75.94 109 ARG A C 1
ATOM 874 O O . ARG A 1 109 ? 7.881 -14.597 -8.083 1.00 75.94 109 ARG A O 1
#

Sequence (109 aa):
MKLRYMIEYVLRDRIREPHYAPVGVWVQGPGPGLDLVIEFLPGNAEAREEAEWIINRLVENDIRTLPDGFLAYHQVTLSPYRGMRGPVVETEDYPSVEACARAVLDNLR

pLDDT: mean 93.41, std 4.14, range [75.94, 98.12]

Secondary structure (DSSP, 8-state):
--EEEEEEEEEESTTTS-EEEEEEEEEE-SSSS--EEEEE-TT-HHHHHHHHHHHHHHHHTT-----TTHHHHHHHTS-TTTEEE---EEE-S-SSHHHHHHHHHHTT-